Protein AF-A0A529PXK5-F1 (afdb_monomer)

Mean predicted aligned error: 10.47 Å

Structure (mmCIF, N/CA/C/O backbone):
data_AF-A0A529PXK5-F1
#
_entry.id   AF-A0A529PXK5-F1
#
loop_
_atom_site.group_PDB
_atom_site.id
_atom_site.type_symbol
_atom_site.label_atom_id
_atom_site.label_alt_id
_atom_site.label_comp_id
_atom_site.label_asym_id
_atom_site.label_entity_id
_atom_site.label_seq_id
_atom_site.pdbx_PDB_ins_code
_atom_site.Cartn_x
_atom_site.Cartn_y
_atom_site.Cartn_z
_atom_site.occupancy
_atom_site.B_iso_or_equiv
_atom_site.auth_seq_id
_atom_site.auth_comp_id
_atom_site.auth_asym_id
_atom_site.auth_atom_id
_atom_site.pdbx_PDB_model_num
ATOM 1 N N . GLU A 1 1 ? 24.854 3.370 -31.148 1.00 50.41 1 GLU A N 1
ATOM 2 C CA . GLU A 1 1 ? 25.527 3.835 -32.385 1.00 50.41 1 GLU A CA 1
ATOM 3 C C . GLU A 1 1 ? 25.278 2.941 -33.609 1.00 50.41 1 GLU A C 1
ATOM 5 O O . GLU A 1 1 ? 25.043 3.483 -34.682 1.00 50.41 1 GLU A O 1
ATOM 10 N N . LEU A 1 2 ? 25.173 1.611 -33.470 1.00 48.06 2 LEU A N 1
ATOM 11 C CA . LEU A 1 2 ? 24.938 0.673 -34.591 1.00 48.06 2 LEU A CA 1
ATOM 12 C C . LEU A 1 2 ? 23.582 0.817 -35.318 1.00 48.06 2 LEU A C 1
ATOM 14 O O . LEU A 1 2 ? 23.488 0.591 -36.520 1.00 48.06 2 LEU A O 1
ATOM 18 N N . GLY A 1 3 ? 22.525 1.278 -34.639 1.00 49.22 3 GLY A N 1
ATOM 19 C CA . GLY A 1 3 ? 21.209 1.455 -35.266 1.00 49.22 3 GLY A CA 1
ATOM 20 C C . GLY A 1 3 ? 21.164 2.541 -36.348 1.00 49.22 3 GLY A C 1
ATOM 21 O O . GLY A 1 3 ? 20.197 2.608 -37.097 1.00 49.22 3 GLY A O 1
ATOM 22 N N . ARG A 1 4 ? 22.163 3.428 -36.445 1.00 52.03 4 ARG A N 1
ATOM 23 C CA . ARG A 1 4 ? 22.193 4.511 -37.447 1.00 52.03 4 ARG A CA 1
ATOM 24 C C . ARG A 1 4 ? 22.540 4.003 -38.858 1.00 52.03 4 ARG A C 1
ATOM 26 O O . ARG A 1 4 ? 22.268 4.718 -39.813 1.00 52.03 4 ARG A O 1
ATOM 33 N N . VAL A 1 5 ? 23.072 2.780 -38.963 1.00 56.34 5 VAL A N 1
ATOM 34 C CA . VAL A 1 5 ? 23.546 2.153 -40.211 1.00 56.34 5 VAL A CA 1
ATOM 35 C C . VAL A 1 5 ? 22.431 1.403 -40.956 1.00 56.34 5 VAL A C 1
ATOM 37 O O . VAL A 1 5 ? 22.478 1.281 -42.173 1.00 56.34 5 VAL A O 1
ATOM 40 N N . LEU A 1 6 ? 21.380 0.968 -40.253 1.00 54.69 6 LEU A N 1
ATOM 41 C CA . LEU A 1 6 ? 20.206 0.330 -40.851 1.00 54.69 6 LEU A CA 1
ATOM 42 C C . LEU A 1 6 ? 19.068 1.354 -40.903 1.00 54.69 6 LEU A C 1
ATOM 44 O O . LEU A 1 6 ? 18.534 1.763 -39.869 1.00 54.69 6 LEU A O 1
ATOM 48 N N . SER A 1 7 ? 18.732 1.799 -42.107 1.00 53.97 7 SER A N 1
ATOM 49 C CA . SER A 1 7 ? 17.704 2.782 -42.470 1.00 53.97 7 SER A CA 1
ATOM 50 C C . SER A 1 7 ? 16.267 2.338 -42.137 1.00 53.97 7 SER A C 1
ATOM 52 O O . SER A 1 7 ? 15.378 2.354 -42.980 1.00 53.97 7 SER A O 1
ATOM 54 N N . PHE A 1 8 ? 15.997 1.967 -40.886 1.00 53.38 8 PHE A N 1
ATOM 55 C CA . PHE A 1 8 ? 14.647 1.687 -40.410 1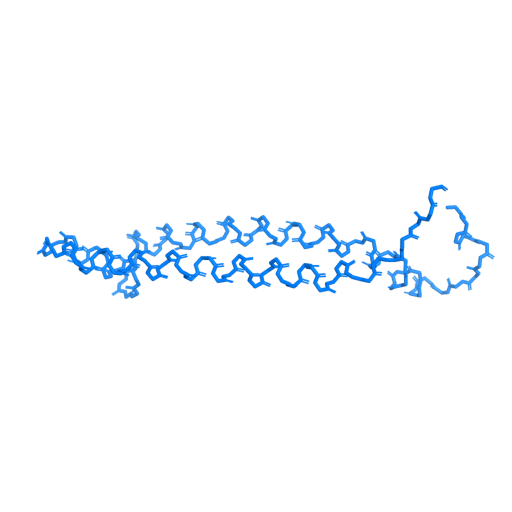.00 53.38 8 PHE A CA 1
ATOM 56 C C . PHE A 1 8 ? 13.922 2.980 -40.018 1.00 53.38 8 PHE A C 1
ATOM 58 O O . PHE A 1 8 ? 14.466 3.835 -39.310 1.00 53.38 8 PHE A O 1
ATOM 65 N N . SER A 1 9 ? 12.673 3.100 -40.483 1.00 58.56 9 SER A N 1
ATOM 66 C CA . SER A 1 9 ? 11.722 4.165 -40.142 1.00 58.56 9 SER A CA 1
ATOM 67 C C . SER A 1 9 ? 11.711 4.448 -38.633 1.00 58.56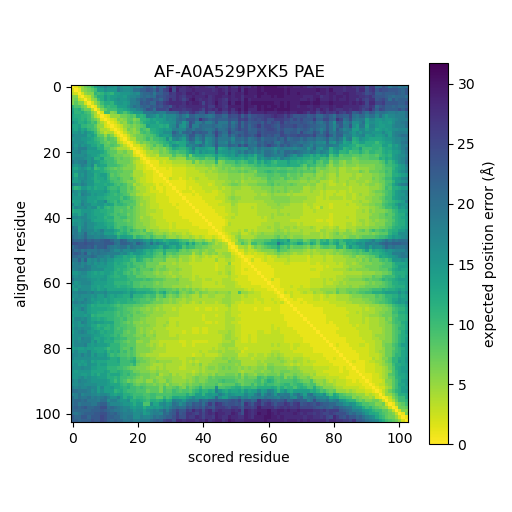 9 SER A C 1
ATOM 69 O O . SER A 1 9 ? 11.770 3.521 -37.821 1.00 58.56 9 SER A O 1
ATOM 71 N N . ARG A 1 10 ? 11.626 5.733 -38.246 1.00 57.59 10 ARG A N 1
ATOM 72 C CA . ARG A 1 10 ? 11.694 6.207 -36.843 1.00 57.59 10 ARG A CA 1
ATOM 73 C C . ARG A 1 10 ? 10.751 5.434 -35.911 1.00 57.59 10 ARG A C 1
ATOM 75 O O . ARG A 1 10 ? 11.117 5.154 -34.774 1.00 57.59 10 ARG A O 1
ATOM 82 N N . TRP A 1 11 ? 9.597 5.023 -36.433 1.00 58.38 11 TRP A N 1
ATOM 83 C CA . TRP A 1 11 ? 8.593 4.218 -35.739 1.00 58.38 11 TRP A CA 1
ATOM 84 C C . TRP A 1 11 ? 9.065 2.804 -35.388 1.00 58.38 11 TRP A C 1
ATOM 86 O O . TRP A 1 11 ? 8.877 2.376 -34.256 1.00 58.38 11 TRP A O 1
ATOM 96 N N . SER A 1 12 ? 9.754 2.115 -36.302 1.00 56.28 12 SER A N 1
ATOM 97 C CA . SER A 1 12 ? 10.265 0.757 -36.058 1.00 56.28 12 SER A CA 1
ATOM 98 C C . SER A 1 12 ? 11.403 0.752 -35.032 1.00 56.28 12 SER A C 1
ATOM 100 O O . SER A 1 12 ? 11.571 -0.195 -34.278 1.00 56.28 12 SER A O 1
ATOM 102 N N . LYS A 1 13 ? 12.179 1.837 -34.944 1.00 58.28 13 LYS A N 1
ATOM 103 C CA . LYS A 1 13 ? 13.241 1.993 -33.935 1.00 58.28 13 LYS A CA 1
ATOM 104 C C . LYS A 1 13 ? 12.687 2.211 -32.524 1.00 58.28 13 LYS A C 1
ATOM 106 O O . LYS A 1 13 ? 13.225 1.672 -31.558 1.00 58.28 13 LYS A O 1
ATOM 111 N N . LEU A 1 14 ? 11.616 3.000 -32.418 1.00 59.34 14 LEU A N 1
ATOM 112 C CA . LEU A 1 14 ? 10.916 3.285 -31.165 1.00 59.34 14 LEU A CA 1
ATOM 113 C C . LEU A 1 14 ? 10.271 2.023 -30.579 1.00 59.34 14 LEU A C 1
ATOM 115 O O . LEU A 1 14 ? 10.455 1.745 -29.397 1.00 59.34 14 LEU A O 1
ATOM 119 N N . THR A 1 15 ? 9.582 1.227 -31.396 1.00 59.47 15 THR A N 1
ATOM 120 C CA . THR A 1 15 ? 8.878 0.023 -30.930 1.00 59.47 15 THR A CA 1
ATOM 121 C C . THR A 1 15 ? 9.784 -1.198 -30.760 1.00 59.47 15 THR A C 1
ATOM 123 O O . THR A 1 15 ? 9.570 -1.975 -29.836 1.00 59.47 15 THR A O 1
ATOM 126 N N . THR A 1 16 ? 10.813 -1.371 -31.596 1.00 57.75 16 THR A N 1
ATOM 127 C CA . THR A 1 16 ? 11.659 -2.582 -31.578 1.00 57.75 16 THR A CA 1
ATOM 128 C C . THR A 1 16 ? 12.887 -2.469 -30.669 1.00 57.75 16 THR A C 1
ATOM 130 O O . THR A 1 16 ? 13.394 -3.491 -30.223 1.00 57.75 16 THR A O 1
ATOM 133 N N . ILE A 1 17 ? 13.381 -1.258 -30.372 1.00 59.72 17 ILE A N 1
ATOM 134 C CA . ILE A 1 17 ? 14.619 -1.069 -29.584 1.00 59.72 17 ILE A CA 1
ATOM 135 C C . ILE A 1 17 ? 14.352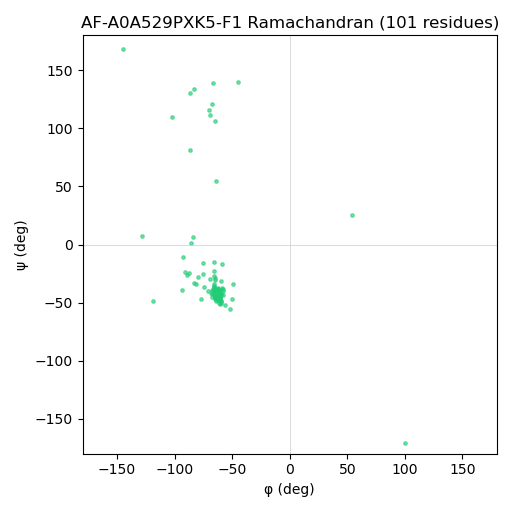 -0.300 -28.288 1.00 59.72 17 ILE A C 1
ATOM 137 O O . ILE A 1 17 ? 14.774 -0.730 -27.217 1.00 59.72 17 ILE A O 1
ATOM 141 N N . VAL A 1 18 ? 13.637 0.827 -28.363 1.00 60.31 18 VAL A N 1
ATOM 142 C CA . VAL A 1 18 ? 13.424 1.694 -27.192 1.00 60.31 18 VAL A CA 1
ATOM 143 C C . VAL A 1 18 ? 12.365 1.109 -26.256 1.00 60.31 18 VAL A C 1
ATOM 145 O O . VAL A 1 18 ? 12.629 0.999 -25.062 1.00 60.31 18 VAL A O 1
ATOM 148 N N . LEU A 1 19 ? 11.223 0.655 -26.784 1.00 59.97 19 LEU A N 1
ATOM 149 C CA . LEU A 1 19 ? 10.152 0.022 -26.003 1.00 59.97 19 LEU A CA 1
ATOM 150 C C . LEU A 1 19 ? 10.648 -1.129 -25.104 1.00 59.97 19 LEU A C 1
ATOM 152 O O . LEU A 1 19 ? 10.462 -1.025 -23.893 1.00 59.97 19 LEU A O 1
ATOM 156 N N . PRO A 1 20 ? 11.333 -2.176 -25.612 1.00 64.19 20 PRO A N 1
ATOM 157 C CA . PRO A 1 20 ? 11.772 -3.287 -24.762 1.00 64.19 20 PRO A CA 1
ATOM 158 C C . PRO A 1 20 ? 12.818 -2.874 -23.717 1.00 64.19 20 PRO A C 1
ATOM 160 O O . PRO A 1 20 ? 12.872 -3.464 -22.642 1.00 64.19 20 PRO A O 1
ATOM 163 N N . SER A 1 21 ? 13.617 -1.834 -23.985 1.00 62.88 21 SER A N 1
ATOM 164 C CA . SER A 1 21 ? 14.589 -1.305 -23.015 1.00 62.88 21 SER A CA 1
ATOM 165 C C . SER A 1 21 ? 13.971 -0.387 -21.950 1.00 62.88 21 SER A C 1
ATOM 167 O O . SER A 1 21 ? 14.486 -0.307 -20.838 1.00 62.88 21 SER A O 1
ATOM 169 N N . ALA A 1 22 ? 12.861 0.288 -22.269 1.00 68.94 22 ALA A N 1
ATOM 170 C CA . ALA A 1 22 ? 12.168 1.213 -21.372 1.00 68.94 22 ALA A CA 1
ATOM 171 C C . ALA A 1 22 ? 11.112 0.517 -20.501 1.00 68.94 22 ALA A C 1
ATOM 173 O O . ALA A 1 22 ? 10.829 0.975 -19.396 1.00 68.94 22 ALA A O 1
ATOM 174 N N . VAL A 1 23 ? 10.563 -0.606 -20.966 1.00 71.00 23 VAL A N 1
ATOM 175 C CA . VAL A 1 23 ? 9.576 -1.423 -20.247 1.00 71.00 23 VAL A CA 1
ATOM 176 C C . VAL A 1 23 ? 9.997 -1.762 -18.801 1.00 71.00 23 VAL A C 1
ATOM 178 O O . VAL A 1 23 ? 9.189 -1.523 -17.905 1.00 71.00 23 VAL A O 1
ATOM 181 N N . PRO A 1 24 ? 11.238 -2.209 -18.508 1.00 70.75 24 PRO A N 1
ATOM 182 C CA . PRO A 1 24 ? 11.672 -2.470 -17.130 1.00 70.75 24 PRO A CA 1
ATOM 183 C C . PRO A 1 24 ? 11.657 -1.215 -16.241 1.00 70.75 24 PRO A C 1
ATOM 185 O O . PRO A 1 24 ? 11.265 -1.266 -15.075 1.00 70.75 24 PRO A O 1
ATOM 188 N N . SER A 1 25 ? 12.049 -0.068 -16.804 1.00 75.00 25 SER A N 1
ATOM 189 C CA . SER A 1 25 ? 12.065 1.220 -16.099 1.00 75.00 25 SER A CA 1
ATOM 190 C C . SER A 1 25 ? 10.644 1.699 -15.777 1.00 75.00 25 SER A C 1
ATOM 192 O O . SER A 1 25 ? 10.359 2.105 -14.651 1.00 75.00 25 SER A O 1
ATOM 194 N N . ILE A 1 26 ? 9.718 1.555 -16.730 1.00 79.06 26 ILE A N 1
ATOM 195 C CA . ILE A 1 26 ? 8.299 1.886 -16.544 1.00 79.06 26 ILE A CA 1
ATOM 196 C C . ILE A 1 26 ? 7.666 0.993 -15.471 1.00 79.06 26 ILE A C 1
ATOM 198 O O . ILE A 1 26 ? 6.954 1.500 -14.611 1.00 79.06 26 ILE A O 1
ATOM 202 N N . PHE A 1 27 ? 7.951 -0.313 -15.475 1.00 78.31 27 PHE A N 1
ATOM 203 C CA . PHE A 1 27 ? 7.440 -1.234 -14.454 1.00 78.31 27 PHE A CA 1
ATOM 204 C C . PHE A 1 27 ? 7.993 -0.936 -13.061 1.00 78.31 27 PHE A C 1
ATOM 206 O O . PHE A 1 27 ? 7.252 -1.010 -12.084 1.00 78.31 27 PHE A O 1
ATOM 213 N N . THR A 1 28 ? 9.261 -0.528 -12.966 1.00 80.38 28 THR A N 1
ATOM 214 C CA . THR A 1 28 ? 9.844 -0.072 -11.698 1.00 80.38 28 THR A CA 1
ATOM 215 C C . THR A 1 28 ? 9.102 1.160 -11.180 1.00 80.38 28 THR A C 1
ATOM 217 O O . THR A 1 28 ? 8.684 1.183 -10.025 1.00 80.38 28 THR A O 1
ATOM 220 N N . GLY A 1 29 ? 8.863 2.151 -12.045 1.00 83.38 29 GLY A N 1
ATOM 221 C CA . GLY A 1 29 ? 8.072 3.333 -11.698 1.00 83.38 29 GLY A CA 1
ATOM 222 C C . GLY A 1 29 ? 6.630 2.994 -11.308 1.00 83.38 29 GLY A C 1
ATOM 223 O O . GLY A 1 29 ? 6.107 3.546 -10.345 1.00 83.38 29 GLY A O 1
ATOM 224 N N . LEU A 1 30 ? 6.005 2.040 -12.001 1.00 85.81 30 LEU A N 1
ATOM 225 C CA . LEU A 1 30 ? 4.657 1.562 -11.696 1.00 85.81 30 LEU A CA 1
ATOM 226 C C . LEU A 1 30 ? 4.597 0.843 -10.340 1.00 85.81 30 LEU A C 1
ATOM 228 O O . LEU A 1 30 ? 3.655 1.064 -9.586 1.00 85.81 30 LEU A O 1
ATOM 232 N N . ARG A 1 31 ? 5.605 0.029 -10.004 1.00 84.44 31 ARG A N 1
ATOM 233 C CA . ARG A 1 31 ? 5.726 -0.655 -8.706 1.00 84.44 31 ARG A CA 1
ATOM 234 C C . ARG A 1 31 ? 5.826 0.326 -7.555 1.00 84.44 31 ARG A C 1
ATOM 236 O O . ARG A 1 31 ? 5.062 0.218 -6.599 1.00 84.44 31 ARG A O 1
ATOM 243 N N . GLU A 1 32 ? 6.724 1.294 -7.667 1.00 86.06 32 GLU A N 1
ATOM 244 C CA . GLU A 1 32 ? 6.888 2.332 -6.649 1.00 86.06 32 GLU A CA 1
ATOM 245 C C . GLU A 1 32 ? 5.646 3.237 -6.565 1.00 86.06 32 GLU A C 1
ATOM 247 O O . GLU A 1 32 ? 5.202 3.599 -5.474 1.00 86.06 32 GLU A O 1
ATOM 252 N N . GLY A 1 33 ? 5.025 3.557 -7.704 1.00 90.88 33 GLY A N 1
ATOM 253 C CA . GLY A 1 33 ? 3.796 4.347 -7.762 1.00 90.88 33 GLY A CA 1
ATOM 254 C C . GLY A 1 33 ? 2.603 3.643 -7.115 1.00 90.88 33 GLY A C 1
ATOM 255 O O . GLY A 1 33 ? 1.894 4.250 -6.316 1.00 90.88 33 GLY A O 1
ATOM 256 N N . LEU A 1 34 ? 2.403 2.355 -7.404 1.00 90.62 34 LEU A N 1
ATOM 257 C CA . LEU A 1 34 ? 1.333 1.553 -6.807 1.00 90.62 34 LEU A CA 1
ATOM 258 C C . LEU A 1 34 ? 1.544 1.339 -5.308 1.00 90.62 34 LEU A C 1
ATOM 260 O O . LEU A 1 34 ? 0.577 1.420 -4.559 1.00 90.62 34 LEU A O 1
ATOM 264 N N . ALA A 1 35 ? 2.785 1.124 -4.860 1.00 88.06 35 ALA A N 1
ATOM 265 C CA . ALA A 1 35 ? 3.100 0.993 -3.438 1.00 88.06 35 ALA A CA 1
ATOM 266 C C . ALA A 1 35 ? 2.719 2.262 -2.654 1.00 88.06 35 ALA A C 1
ATOM 268 O O . ALA A 1 35 ? 1.997 2.194 -1.658 1.00 88.06 35 ALA A O 1
ATOM 269 N N . ASN A 1 36 ? 3.147 3.429 -3.145 1.00 92.00 36 ASN A N 1
ATOM 270 C CA . ASN A 1 36 ? 2.820 4.713 -2.523 1.00 92.00 36 ASN A CA 1
ATOM 271 C C . ASN A 1 36 ? 1.323 5.049 -2.637 1.00 92.00 36 ASN A C 1
ATOM 273 O O . ASN A 1 36 ? 0.713 5.547 -1.687 1.00 92.00 36 ASN A O 1
ATOM 277 N N . GLY A 1 37 ? 0.712 4.748 -3.785 1.00 93.31 37 GLY A N 1
ATOM 278 C CA . GLY A 1 37 ? -0.718 4.942 -4.018 1.00 93.31 37 GLY A CA 1
ATOM 279 C C . GLY A 1 37 ? -1.575 4.099 -3.077 1.00 93.31 37 GLY A C 1
ATOM 280 O O . GLY A 1 37 ? -2.530 4.611 -2.503 1.00 93.31 37 GLY A O 1
ATOM 281 N N . TRP A 1 38 ? -1.191 2.841 -2.850 1.00 91.25 38 TRP A N 1
ATOM 282 C CA . TRP A 1 38 ? -1.861 1.945 -1.911 1.00 91.25 38 TRP A CA 1
ATOM 283 C C . TRP A 1 38 ? -1.823 2.481 -0.477 1.00 91.25 38 TRP A C 1
ATOM 285 O O . TRP A 1 38 ? -2.860 2.570 0.176 1.00 91.25 38 TRP A O 1
ATOM 295 N N . GLN A 1 39 ? -0.651 2.911 -0.002 1.00 90.69 39 GLN A N 1
ATOM 296 C CA . GLN A 1 39 ? -0.519 3.515 1.328 1.00 90.69 39 GLN A CA 1
ATOM 297 C C . GLN A 1 39 ? -1.376 4.777 1.473 1.00 90.69 39 GLN A C 1
ATOM 299 O O . GLN A 1 39 ? -2.050 4.956 2.487 1.00 90.69 39 GLN A O 1
ATOM 304 N N . THR A 1 40 ? -1.383 5.627 0.444 1.00 92.94 40 THR A N 1
ATOM 305 C CA . THR A 1 40 ? -2.184 6.857 0.435 1.00 92.94 40 THR A CA 1
ATOM 306 C C . THR A 1 40 ? -3.680 6.546 0.459 1.00 92.94 40 THR A C 1
ATOM 308 O O . THR A 1 40 ? -4.413 7.153 1.234 1.00 92.94 40 THR A O 1
ATOM 311 N N . LEU A 1 41 ? -4.136 5.575 -0.337 1.00 91.56 41 LEU A N 1
ATOM 312 C CA . LEU A 1 41 ? -5.532 5.141 -0.374 1.00 91.56 41 LEU A CA 1
ATOM 313 C C . LEU A 1 41 ? -5.995 4.621 0.992 1.00 91.56 41 LEU A C 1
ATOM 315 O O . LEU A 1 41 ? -7.007 5.089 1.506 1.00 91.56 41 LEU A O 1
ATOM 319 N N . VAL A 1 42 ? -5.216 3.732 1.616 1.00 89.38 42 VAL A N 1
ATOM 320 C CA . VAL A 1 42 ? -5.527 3.199 2.952 1.00 89.38 42 VAL A CA 1
ATOM 321 C C . VAL A 1 42 ? -5.575 4.316 3.999 1.00 89.38 42 VAL A C 1
ATOM 323 O O . VAL A 1 42 ? -6.479 4.344 4.830 1.00 89.38 42 VAL A O 1
ATOM 326 N N . ALA A 1 43 ? -4.637 5.267 3.955 1.00 89.06 43 ALA A N 1
ATOM 327 C CA . ALA A 1 43 ? -4.636 6.405 4.873 1.00 89.06 43 ALA A CA 1
ATOM 328 C C . ALA A 1 43 ? -5.889 7.282 4.713 1.00 89.06 43 ALA A C 1
ATOM 330 O O . ALA A 1 43 ? -6.497 7.672 5.709 1.00 89.06 43 ALA A O 1
ATOM 331 N N . VAL A 1 44 ? -6.300 7.563 3.472 1.00 90.50 44 VAL A N 1
ATOM 332 C CA . VAL A 1 44 ? -7.522 8.331 3.179 1.00 90.50 44 VAL A CA 1
ATOM 333 C C . VAL A 1 44 ? -8.765 7.590 3.673 1.00 90.50 44 VAL A C 1
ATOM 335 O O . VAL A 1 44 ? -9.624 8.196 4.317 1.00 90.50 44 VAL A O 1
ATOM 338 N N . GLU A 1 45 ? -8.840 6.280 3.436 1.00 88.38 45 GLU A N 1
ATOM 339 C CA . GLU A 1 45 ? -9.979 5.458 3.852 1.00 88.38 45 GLU A CA 1
ATOM 340 C C . GLU A 1 45 ? -10.114 5.378 5.386 1.00 88.38 45 GLU A C 1
ATOM 342 O O . GLU A 1 45 ? -11.220 5.315 5.916 1.00 88.38 45 GLU A O 1
ATOM 347 N N . LEU A 1 46 ? -9.009 5.462 6.131 1.00 84.06 46 LEU A N 1
ATOM 348 C CA . LEU A 1 46 ? -9.034 5.489 7.598 1.00 84.06 46 LEU A CA 1
ATOM 349 C C . LEU A 1 46 ? -9.483 6.833 8.193 1.00 84.06 46 LEU A C 1
ATOM 351 O O . LEU A 1 46 ? -9.953 6.861 9.330 1.00 84.06 46 LEU A O 1
ATOM 355 N N . ILE A 1 47 ? -9.313 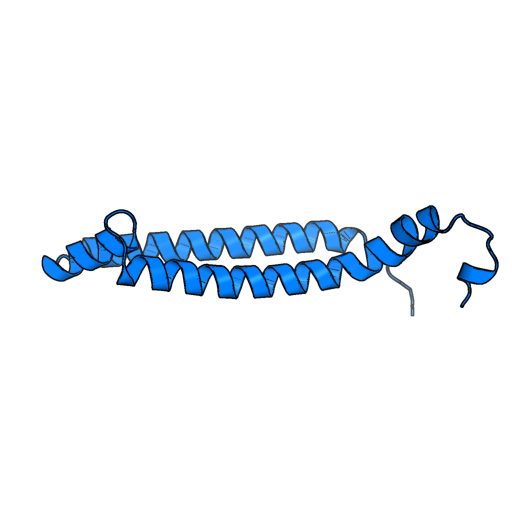7.943 7.469 1.00 83.81 47 ILE A N 1
ATOM 356 C CA . ILE A 1 47 ? -9.590 9.294 7.986 1.00 83.81 47 ILE A CA 1
ATOM 357 C C . ILE A 1 47 ? -11.009 9.756 7.647 1.00 83.81 47 ILE A C 1
ATOM 359 O O . ILE A 1 47 ? -11.645 10.416 8.466 1.00 83.81 47 ILE A O 1
ATOM 363 N N . ALA A 1 48 ? -11.496 9.451 6.442 1.00 76.94 48 ALA A N 1
ATOM 364 C CA . ALA A 1 48 ? -12.672 10.118 5.881 1.00 76.94 48 ALA A CA 1
ATOM 365 C C . ALA A 1 48 ? -13.761 9.168 5.365 1.00 76.94 48 ALA A C 1
ATOM 367 O O . ALA A 1 48 ? -14.709 9.632 4.730 1.00 76.94 48 ALA A O 1
ATOM 368 N N . SER A 1 49 ? -13.639 7.856 5.587 1.00 76.56 49 SER A N 1
ATOM 369 C CA . SER A 1 49 ? -14.571 6.918 4.965 1.00 76.56 49 SER A CA 1
ATOM 370 C C . SER A 1 49 ? -15.840 6.693 5.780 1.00 76.56 49 SER A C 1
ATOM 372 O O . SER A 1 49 ? -15.798 6.383 6.971 1.00 76.56 49 SER A O 1
ATOM 374 N N . PHE A 1 50 ? -16.979 6.814 5.099 1.00 74.75 50 PHE A N 1
ATOM 375 C CA . PHE A 1 50 ? -18.307 6.492 5.628 1.00 74.75 50 PHE A CA 1
ATOM 376 C C . PHE A 1 50 ? -18.731 5.045 5.323 1.00 74.75 50 PHE A C 1
ATOM 378 O O . PHE A 1 50 ? -19.706 4.567 5.892 1.00 74.75 50 PHE A O 1
ATOM 385 N N . GLU A 1 51 ? -17.984 4.345 4.463 1.00 79.25 51 GLU A N 1
ATOM 386 C CA . GLU A 1 51 ? -18.158 2.929 4.107 1.00 79.25 51 GLU A CA 1
ATOM 387 C C . GLU A 1 51 ? -16.779 2.276 3.856 1.00 79.25 51 GLU A C 1
ATOM 389 O O . GLU A 1 51 ? -15.772 2.970 3.762 1.00 79.25 51 GLU A O 1
ATOM 394 N N . GLY A 1 52 ? -16.684 0.947 3.760 1.00 86.56 52 GLY A N 1
ATOM 395 C CA . GLY A 1 52 ? -15.425 0.253 3.424 1.00 86.56 52 GLY A CA 1
ATOM 396 C C . GLY A 1 52 ? -14.651 -0.342 4.609 1.00 86.56 52 GLY A C 1
ATOM 397 O O . GLY A 1 52 ? -15.152 -0.434 5.734 1.00 86.56 52 GLY A O 1
ATOM 398 N N . LEU A 1 53 ? -13.423 -0.806 4.348 1.00 87.50 53 LEU A N 1
ATOM 399 C CA . LEU A 1 53 ? -12.622 -1.572 5.317 1.00 87.50 53 LEU A CA 1
ATOM 400 C C . LEU A 1 53 ? -12.049 -0.672 6.415 1.00 87.50 53 LEU A C 1
ATOM 402 O O . LEU A 1 53 ? -12.026 -1.068 7.581 1.00 87.50 53 LEU A O 1
ATOM 406 N N . GLY A 1 54 ? -11.650 0.555 6.063 1.00 87.06 54 GLY A N 1
ATOM 407 C CA . GLY A 1 54 ? -11.211 1.557 7.040 1.00 87.06 54 GLY A CA 1
ATOM 408 C C . GLY A 1 54 ? -12.330 1.949 8.012 1.00 87.06 54 GLY A C 1
ATOM 409 O O . GLY A 1 54 ? -12.103 2.047 9.220 1.00 87.06 54 GLY A O 1
ATOM 410 N N . TYR A 1 55 ? -13.562 2.057 7.504 1.00 88.81 55 TYR A N 1
ATOM 411 C CA . TYR A 1 55 ? -14.755 2.279 8.322 1.00 88.81 55 TYR A CA 1
ATOM 412 C C . TYR A 1 55 ? -15.018 1.109 9.282 1.00 88.81 55 TYR A C 1
ATOM 414 O O . TYR A 1 55 ? -15.201 1.332 10.477 1.00 88.81 55 TYR A O 1
ATOM 422 N N . LEU A 1 56 ? -14.971 -0.139 8.797 1.00 90.12 56 LEU A N 1
ATOM 423 C CA . LEU A 1 56 ? -15.155 -1.341 9.627 1.00 90.12 56 LEU A CA 1
ATOM 424 C C . LEU A 1 56 ? -14.137 -1.419 10.774 1.00 90.12 56 LEU A C 1
ATOM 426 O O . LEU A 1 56 ? -14.499 -1.791 11.892 1.00 90.12 56 LEU A O 1
ATOM 430 N N . MET A 1 57 ? -12.885 -1.017 10.534 1.00 90.62 57 MET 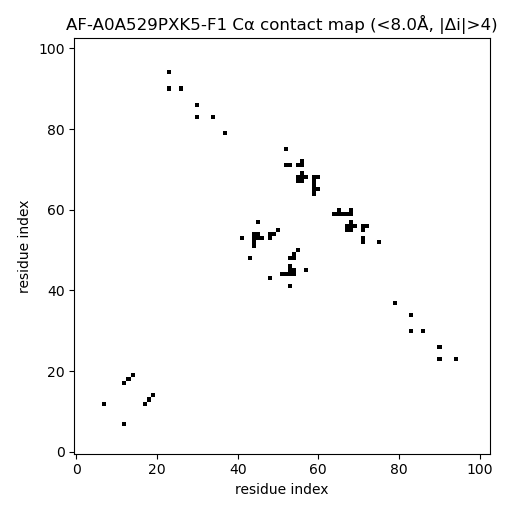A N 1
ATOM 431 C CA . MET A 1 57 ? -11.873 -0.907 11.591 1.00 90.62 57 MET A CA 1
ATOM 432 C C . MET A 1 57 ? -12.226 0.171 12.617 1.00 90.62 57 MET A C 1
ATOM 434 O O . MET A 1 57 ? -12.143 -0.079 13.819 1.00 90.62 57 MET A O 1
ATOM 438 N N . ALA A 1 58 ? -12.616 1.367 12.168 1.00 88.94 58 ALA A N 1
ATOM 439 C CA . ALA A 1 58 ? -12.982 2.465 13.061 1.00 88.94 58 ALA A CA 1
ATOM 440 C C . ALA A 1 58 ? -14.215 2.113 13.912 1.00 88.94 58 ALA A C 1
ATOM 442 O O . ALA A 1 58 ? -14.215 2.325 15.127 1.00 88.94 58 ALA A O 1
ATOM 443 N N . TYR A 1 59 ? -15.217 1.495 13.289 1.00 90.50 59 TYR A N 1
ATOM 444 C CA . TYR A 1 59 ? -16.432 1.011 13.933 1.00 90.50 59 TYR A CA 1
ATOM 445 C C . TYR A 1 59 ? -16.140 -0.103 14.947 1.00 90.50 59 TYR A C 1
ATOM 447 O O . TYR A 1 59 ? -16.538 -0.010 16.110 1.00 90.50 59 TYR A O 1
ATOM 455 N N . GLY A 1 60 ? -15.359 -1.114 14.551 1.00 90.19 60 GLY A N 1
ATOM 456 C CA . GLY A 1 60 ? -14.911 -2.179 15.448 1.00 90.19 60 GLY A CA 1
ATOM 457 C C . GLY A 1 60 ? -14.117 -1.642 16.638 1.00 90.19 60 GLY A C 1
ATOM 458 O O . GLY A 1 60 ? -14.313 -2.095 17.765 1.00 90.19 60 GLY A O 1
ATOM 459 N N . ARG A 1 61 ? -13.287 -0.610 16.424 1.00 90.69 61 ARG A N 1
ATOM 460 C CA . ARG A 1 61 ? -12.550 0.070 17.499 1.00 90.69 61 ARG A CA 1
ATOM 461 C C . ARG A 1 61 ? -13.487 0.778 18.476 1.00 90.69 61 ARG A C 1
ATOM 463 O O . ARG A 1 61 ? -13.254 0.705 19.677 1.00 90.69 61 ARG A O 1
ATOM 470 N N . GLN A 1 62 ? -14.536 1.436 17.984 1.00 92.00 62 GLN A N 1
ATOM 471 C CA . GLN A 1 62 ? -15.528 2.115 18.825 1.00 92.00 62 GLN A CA 1
ATOM 472 C C . GLN A 1 62 ? -16.335 1.133 19.686 1.00 92.00 62 GLN A C 1
ATOM 474 O O . GLN A 1 62 ? -16.669 1.446 20.826 1.00 92.00 62 GLN A O 1
ATOM 479 N N . LEU A 1 63 ? -16.607 -0.063 19.162 1.00 94.06 63 LEU A N 1
ATOM 480 C CA . LEU A 1 63 ? -17.294 -1.143 19.876 1.00 94.06 63 LEU A CA 1
ATOM 481 C C . LEU A 1 63 ? -16.361 -2.027 20.719 1.00 94.06 63 LEU A C 1
ATOM 483 O O . LEU A 1 63 ? -16.828 -2.995 21.315 1.00 94.06 63 LEU A O 1
ATOM 487 N N . PHE A 1 64 ? -15.054 -1.739 20.749 1.00 93.88 64 PHE A N 1
ATOM 488 C CA . PHE A 1 64 ? -14.021 -2.598 21.348 1.00 93.88 64 PHE A CA 1
ATOM 489 C C . PHE A 1 64 ? -14.025 -4.051 20.819 1.00 93.88 64 PHE A C 1
ATOM 491 O O . PHE A 1 64 ? -13.532 -4.970 21.473 1.00 93.88 64 PHE A O 1
ATOM 498 N N . GLN A 1 65 ? -14.533 -4.267 19.603 1.00 96.12 65 GLN A N 1
ATOM 499 C CA . GLN A 1 65 ? -14.549 -5.559 18.921 1.00 96.12 65 GLN A CA 1
ATOM 500 C C . GLN A 1 65 ? -13.240 -5.772 18.163 1.00 96.12 65 GLN A C 1
ATOM 502 O O . GLN A 1 65 ? -13.142 -5.560 16.952 1.00 96.12 65 GLN A O 1
ATOM 507 N N . LEU A 1 66 ? -12.214 -6.210 18.891 1.00 94.56 66 LEU A N 1
ATOM 508 C CA . LEU A 1 66 ? -10.892 -6.483 18.321 1.00 94.56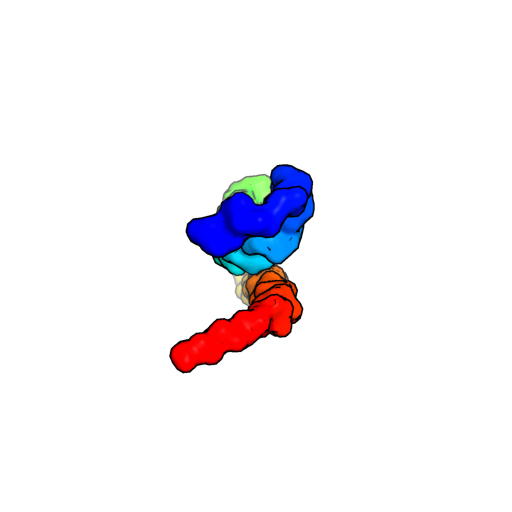 66 LEU A CA 1
ATOM 509 C C . LEU A 1 66 ? -10.936 -7.559 17.228 1.00 94.56 66 LEU A C 1
ATOM 511 O O . LEU A 1 66 ? -10.180 -7.468 16.269 1.00 94.56 66 LEU A O 1
ATOM 515 N N . GLU A 1 67 ? -11.852 -8.525 17.320 1.00 95.06 67 GLU A N 1
ATOM 516 C CA . GLU A 1 67 ? -12.056 -9.544 16.282 1.00 95.06 67 GLU A CA 1
ATOM 517 C C . GLU A 1 67 ? -12.398 -8.915 14.921 1.00 95.06 67 GLU A C 1
ATOM 519 O O . GLU A 1 67 ? -11.814 -9.277 13.895 1.00 95.06 67 GLU A O 1
ATOM 524 N N . LEU A 1 68 ? -13.277 -7.905 14.911 1.00 93.94 68 LEU A N 1
ATOM 525 C CA . LEU A 1 68 ? -13.655 -7.191 13.692 1.00 93.94 68 LEU A CA 1
ATOM 526 C C . LEU A 1 68 ? -12.479 -6.376 13.142 1.00 93.94 68 LEU A C 1
ATOM 528 O O . LEU A 1 68 ? -12.180 -6.450 11.952 1.00 93.94 68 LEU A O 1
ATOM 532 N N . VAL A 1 69 ? -11.767 -5.652 14.010 1.00 93.62 69 VAL A N 1
ATOM 533 C CA . VAL A 1 69 ? -10.602 -4.848 13.610 1.00 93.62 69 VAL A CA 1
ATOM 534 C C . VAL A 1 69 ? -9.511 -5.730 13.002 1.00 93.62 69 VAL A C 1
ATOM 536 O O . VAL A 1 69 ? -9.002 -5.426 11.924 1.00 93.62 69 VAL A O 1
ATOM 539 N N . LEU A 1 70 ? -9.181 -6.847 13.654 1.00 94.94 70 LEU A N 1
ATOM 540 C CA . LEU A 1 70 ? -8.149 -7.771 13.189 1.00 94.94 70 LEU A CA 1
ATOM 541 C C . LEU A 1 70 ? -8.533 -8.434 11.863 1.00 94.94 70 LEU A C 1
ATOM 543 O O . LEU A 1 70 ? -7.698 -8.502 10.962 1.00 94.94 70 LEU A O 1
ATOM 547 N N . SER A 1 71 ? -9.786 -8.872 11.707 1.00 94.69 71 SER A N 1
ATOM 548 C CA . SER A 1 71 ? -10.252 -9.446 10.437 1.00 94.69 71 SER A CA 1
ATOM 549 C C . SER A 1 71 ? -10.154 -8.437 9.286 1.00 94.69 71 SER A C 1
ATOM 551 O O . SER A 1 71 ? -9.591 -8.761 8.240 1.00 94.69 71 SER A O 1
ATOM 553 N N . ALA A 1 72 ? -10.578 -7.187 9.498 1.00 92.31 72 ALA A N 1
ATOM 554 C CA . ALA A 1 72 ? -10.433 -6.122 8.510 1.00 92.31 72 ALA A CA 1
ATOM 555 C C . ALA A 1 72 ? -8.954 -5.837 8.187 1.00 92.31 72 ALA A C 1
ATOM 557 O O . ALA A 1 72 ? -8.608 -5.640 7.023 1.00 92.31 72 ALA A O 1
ATOM 558 N N . MET A 1 73 ? -8.060 -5.865 9.186 1.00 92.25 73 MET A N 1
ATOM 559 C CA . MET A 1 73 ? -6.619 -5.639 8.982 1.00 92.25 73 MET A CA 1
ATOM 560 C C . MET A 1 73 ? -5.992 -6.730 8.122 1.00 92.25 73 MET A C 1
ATOM 562 O O . MET A 1 73 ? -5.203 -6.429 7.225 1.00 92.25 73 MET A O 1
ATOM 566 N N . ILE A 1 74 ? -6.375 -7.985 8.357 1.00 95.25 74 ILE A N 1
ATOM 567 C CA . ILE A 1 74 ? -5.930 -9.121 7.549 1.00 95.25 74 ILE A CA 1
ATOM 568 C C . ILE A 1 74 ? -6.405 -8.960 6.104 1.00 95.25 74 ILE A C 1
ATOM 570 O O . ILE A 1 74 ? -5.610 -9.142 5.185 1.00 95.25 74 ILE A O 1
ATOM 574 N N . VAL A 1 75 ? -7.667 -8.576 5.887 1.00 94.19 75 VAL A N 1
ATOM 575 C CA . VAL A 1 75 ? -8.216 -8.376 4.536 1.00 94.19 75 VAL A CA 1
ATOM 576 C C . VAL A 1 75 ? -7.464 -7.271 3.790 1.00 94.19 75 VAL A C 1
ATOM 578 O O . VAL A 1 75 ? -7.031 -7.496 2.663 1.00 94.19 75 VAL A O 1
ATOM 581 N N . VAL A 1 76 ? -7.235 -6.111 4.415 1.00 92.00 76 VAL A N 1
ATOM 582 C CA . VAL A 1 76 ? -6.455 -5.018 3.800 1.00 92.00 76 VAL A CA 1
ATOM 583 C C . VAL A 1 76 ? -5.029 -5.478 3.482 1.00 92.00 76 VAL A C 1
ATOM 585 O O . VAL A 1 76 ? -4.539 -5.252 2.376 1.00 92.00 76 VAL A O 1
ATOM 588 N N . GLY A 1 77 ? -4.370 -6.175 4.412 1.00 92.31 77 GLY A N 1
ATOM 589 C CA . GLY A 1 77 ? -3.032 -6.726 4.191 1.00 92.31 77 GLY A CA 1
ATOM 590 C C . GLY A 1 77 ? -2.982 -7.714 3.022 1.00 92.31 77 GLY A C 1
ATOM 591 O O . GLY A 1 77 ? -2.081 -7.635 2.189 1.00 92.31 77 GLY A O 1
ATOM 592 N N . LEU A 1 78 ? -3.976 -8.600 2.916 1.00 95.44 78 LEU A N 1
ATOM 593 C CA . LEU A 1 78 ? -4.100 -9.553 1.813 1.00 95.44 78 LEU A CA 1
ATOM 594 C C . LEU A 1 78 ? -4.314 -8.853 0.473 1.00 95.44 78 LEU A C 1
ATOM 596 O O . LEU A 1 78 ? -3.662 -9.221 -0.498 1.00 95.44 78 LEU A O 1
ATOM 600 N N . ILE A 1 79 ? -5.173 -7.834 0.410 1.00 93.31 79 ILE A N 1
ATOM 601 C CA . ILE A 1 79 ? -5.389 -7.065 -0.823 1.00 93.31 79 ILE A CA 1
ATOM 602 C C . ILE A 1 79 ? -4.081 -6.400 -1.259 1.00 93.31 79 ILE A C 1
ATOM 604 O O . ILE A 1 79 ? -3.693 -6.526 -2.421 1.00 93.31 79 ILE A O 1
ATOM 608 N N . GLY A 1 80 ? -3.360 -5.773 -0.325 1.00 91.56 80 GLY A N 1
ATOM 609 C CA . GLY A 1 80 ? -2.042 -5.206 -0.597 1.00 91.56 80 GLY A CA 1
ATOM 610 C C . GLY A 1 80 ? -1.081 -6.258 -1.157 1.00 91.56 80 GLY A C 1
ATOM 611 O O . GLY A 1 80 ? -0.519 -6.075 -2.236 1.00 91.56 80 GLY A O 1
ATOM 612 N N . LEU A 1 81 ? -0.944 -7.401 -0.479 1.00 91.50 81 LEU A N 1
ATOM 613 C CA . LEU A 1 81 ? -0.087 -8.504 -0.928 1.00 91.50 81 LEU A CA 1
ATOM 614 C C . LEU A 1 81 ? -0.472 -9.030 -2.314 1.00 91.50 81 LEU A C 1
ATOM 616 O O . LEU A 1 81 ? 0.413 -9.303 -3.121 1.00 91.50 81 LEU A O 1
ATOM 620 N N . VAL A 1 82 ? -1.767 -9.147 -2.613 1.00 94.38 82 VAL A N 1
ATOM 621 C CA . VAL A 1 82 ? -2.258 -9.575 -3.928 1.00 94.38 82 VAL A CA 1
ATOM 622 C C . VAL A 1 82 ? -1.879 -8.560 -5.002 1.00 94.38 82 VAL A C 1
ATOM 624 O O . VAL A 1 82 ? -1.360 -8.959 -6.041 1.00 94.38 82 VAL A O 1
ATOM 627 N N . ILE A 1 83 ? -2.069 -7.260 -4.757 1.00 90.50 83 ILE A N 1
ATOM 628 C CA . ILE A 1 83 ? -1.689 -6.200 -5.706 1.00 90.50 83 ILE A CA 1
ATOM 629 C C . ILE A 1 83 ? -0.184 -6.251 -5.986 1.00 90.50 83 ILE A C 1
ATOM 631 O O . ILE A 1 83 ? 0.232 -6.274 -7.145 1.00 90.50 83 ILE A O 1
ATOM 635 N N . HIS A 1 84 ? 0.633 -6.3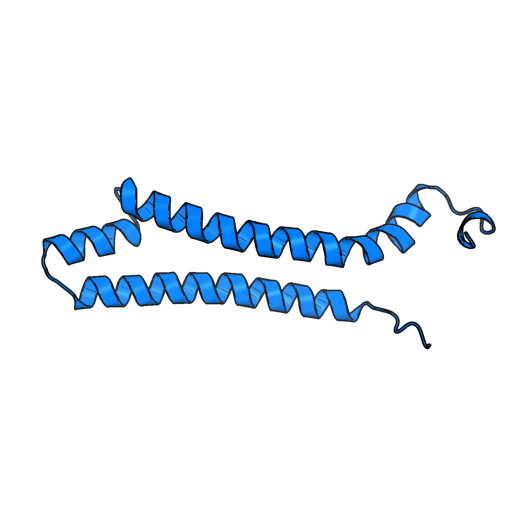27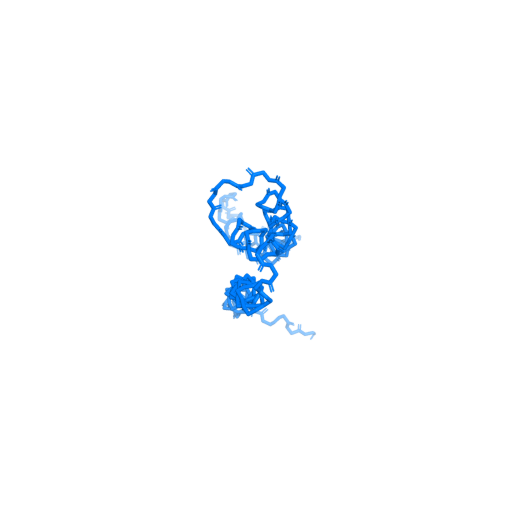 -4.934 1.00 88.56 84 HIS A N 1
ATOM 636 C CA . HIS A 1 84 ? 2.084 -6.430 -5.069 1.00 88.56 84 HIS A CA 1
ATOM 637 C C . HIS A 1 84 ? 2.501 -7.712 -5.808 1.00 88.56 84 HIS A C 1
ATOM 639 O O . HIS A 1 84 ? 3.312 -7.650 -6.730 1.00 88.56 84 HIS A O 1
ATOM 645 N N . GLY A 1 85 ? 1.913 -8.859 -5.458 1.00 87.75 85 GLY A N 1
ATOM 646 C CA . GLY A 1 85 ? 2.213 -1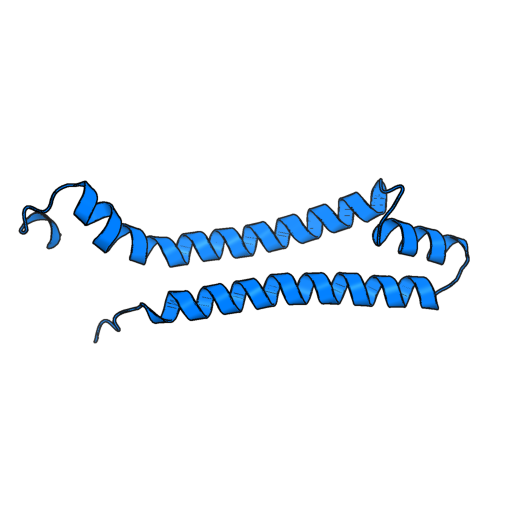0.151 -6.074 1.00 87.75 85 GLY A CA 1
ATOM 647 C C . GLY A 1 85 ? 1.828 -10.217 -7.552 1.00 87.75 85 GLY A C 1
ATOM 648 O O . GLY A 1 85 ? 2.622 -10.679 -8.371 1.00 87.75 85 GLY A O 1
ATOM 649 N N . LEU A 1 86 ? 0.650 -9.705 -7.920 1.00 88.44 86 LEU A N 1
ATOM 650 C CA . LEU A 1 86 ? 0.217 -9.602 -9.317 1.00 88.44 86 LEU A CA 1
ATOM 651 C C . LEU A 1 86 ? 1.177 -8.740 -10.135 1.00 88.44 86 LEU A C 1
ATOM 653 O O . LEU A 1 86 ? 1.502 -9.085 -11.272 1.00 88.44 86 LEU A O 1
ATOM 657 N N . LEU A 1 87 ? 1.673 -7.652 -9.548 1.00 85.38 87 LEU A N 1
ATOM 658 C CA . LEU A 1 87 ? 2.608 -6.769 -10.225 1.00 85.38 87 LEU A CA 1
ATOM 659 C C . LEU A 1 87 ? 3.974 -7.431 -10.448 1.00 85.38 87 LEU A C 1
ATOM 661 O O . LEU A 1 87 ? 4.528 -7.332 -11.540 1.00 85.38 87 LEU A O 1
ATOM 665 N N . THR A 1 88 ? 4.485 -8.165 -9.457 1.00 83.19 88 THR A N 1
ATOM 666 C CA . THR A 1 88 ? 5.729 -8.940 -9.594 1.00 83.19 88 THR A CA 1
ATOM 667 C C . THR A 1 88 ? 5.586 -10.083 -10.602 1.00 83.19 88 THR A C 1
ATOM 669 O O . THR A 1 88 ? 6.511 -10.360 -11.364 1.00 83.19 88 THR A O 1
ATOM 672 N N . LEU A 1 89 ? 4.426 -10.743 -10.663 1.00 84.06 89 LEU A N 1
ATOM 673 C CA . LEU A 1 89 ? 4.151 -11.758 -11.685 1.00 84.06 89 LEU A CA 1
ATOM 674 C C . LEU A 1 89 ? 4.134 -11.151 -13.092 1.00 84.06 89 LEU A C 1
ATOM 676 O O . LEU A 1 89 ? 4.723 -11.725 -14.011 1.00 84.06 89 LEU A O 1
ATOM 680 N N . ALA A 1 90 ? 3.505 -9.984 -13.252 1.00 82.44 90 ALA A N 1
ATOM 681 C CA . ALA A 1 90 ? 3.504 -9.249 -14.512 1.00 82.44 90 ALA A CA 1
ATOM 682 C C . ALA A 1 90 ? 4.926 -8.827 -14.921 1.00 82.44 90 ALA A C 1
ATOM 684 O O . ALA A 1 90 ? 5.303 -8.994 -16.082 1.00 82.44 90 ALA A O 1
ATOM 685 N N . GLU A 1 91 ? 5.740 -8.364 -13.967 1.00 79.44 91 GLU A N 1
ATOM 686 C CA . GLU A 1 91 ? 7.149 -8.032 -14.189 1.00 79.44 91 GLU A CA 1
ATOM 687 C C . GLU A 1 91 ? 7.948 -9.253 -14.665 1.00 79.44 91 GLU A C 1
ATOM 689 O O . GLU A 1 91 ? 8.591 -9.200 -15.713 1.00 79.44 91 GLU A O 1
ATOM 694 N N . ASN A 1 92 ? 7.856 -10.381 -13.956 1.00 77.50 92 ASN A N 1
ATOM 695 C CA . ASN A 1 92 ? 8.583 -11.608 -14.294 1.00 77.50 92 ASN A CA 1
ATOM 696 C C . ASN A 1 92 ? 8.188 -12.171 -15.667 1.00 77.50 92 ASN A C 1
ATOM 698 O O . ASN A 1 92 ? 9.036 -12.678 -16.406 1.00 77.50 92 ASN A O 1
ATOM 702 N N . HIS A 1 93 ? 6.906 -12.081 -16.033 1.00 75.62 93 HIS A N 1
ATOM 703 C CA . HIS A 1 93 ? 6.438 -12.517 -17.347 1.00 75.62 93 HIS A CA 1
ATOM 704 C C . HIS A 1 93 ? 7.023 -11.658 -18.475 1.00 75.62 93 HIS A C 1
ATOM 706 O O . HIS A 1 93 ? 7.352 -12.171 -19.544 1.00 75.62 93 HIS A O 1
ATOM 712 N N . LEU A 1 94 ? 7.195 -10.360 -18.230 1.00 69.31 94 LEU A N 1
ATOM 713 C CA . LEU A 1 94 ? 7.704 -9.419 -19.218 1.00 69.31 94 LEU A CA 1
ATOM 714 C C . LEU A 1 94 ? 9.239 -9.423 -19.293 1.00 69.31 94 LEU A C 1
ATOM 716 O O . LEU A 1 94 ? 9.804 -9.305 -20.379 1.00 69.31 94 LEU A O 1
ATOM 720 N N . GLN A 1 95 ? 9.925 -9.662 -18.172 1.00 65.81 95 GLN A N 1
ATOM 721 C CA . GLN A 1 95 ? 11.380 -9.835 -18.131 1.00 65.81 95 GLN A CA 1
ATOM 722 C C . GLN A 1 95 ? 11.862 -11.098 -18.864 1.00 65.81 95 GLN A C 1
ATOM 724 O O . GLN A 1 95 ? 12.999 -11.116 -19.330 1.00 65.81 95 GLN A O 1
ATOM 729 N N . ARG A 1 96 ? 11.017 -12.123 -19.059 1.00 60.34 96 ARG A N 1
ATOM 730 C CA . ARG A 1 96 ? 11.344 -13.294 -19.906 1.00 60.34 96 ARG A CA 1
ATOM 731 C C . ARG A 1 96 ? 11.661 -12.948 -21.364 1.00 60.34 96 ARG A C 1
ATOM 733 O O . ARG A 1 96 ? 12.244 -13.769 -22.059 1.00 60.34 96 ARG A O 1
ATOM 740 N N . TRP A 1 97 ? 11.305 -11.752 -21.826 1.00 59.38 97 TRP A N 1
ATOM 741 C CA . TRP A 1 97 ? 11.593 -11.294 -23.185 1.00 59.38 97 TRP A CA 1
ATOM 742 C C . TRP A 1 97 ? 12.999 -10.701 -23.346 1.00 59.38 97 TRP A C 1
ATOM 744 O O . TRP A 1 97 ? 13.311 -10.176 -24.412 1.00 59.38 97 TRP A O 1
ATOM 754 N N . ARG A 1 98 ? 13.857 -10.764 -22.316 1.00 55.25 98 ARG A N 1
ATOM 755 C CA . ARG A 1 98 ? 15.260 -10.339 -22.403 1.00 55.25 98 ARG A CA 1
ATOM 756 C C . ARG A 1 98 ? 16.044 -11.333 -23.276 1.00 55.25 98 ARG A C 1
ATOM 758 O O . ARG A 1 98 ? 16.209 -12.478 -22.862 1.00 55.25 98 ARG A O 1
ATOM 765 N N . PRO A 1 99 ? 16.584 -10.930 -24.439 1.00 51.62 99 PRO A N 1
ATOM 766 C CA . PRO A 1 99 ? 17.669 -11.671 -25.057 1.00 51.62 99 PRO A CA 1
ATOM 767 C C . PRO A 1 99 ? 18.875 -11.497 -24.140 1.00 51.62 99 PRO A C 1
ATOM 769 O O . PRO A 1 99 ? 19.278 -10.375 -23.823 1.00 51.62 99 PRO A O 1
ATOM 772 N N . GLU A 1 100 ? 19.403 -12.604 -23.653 1.00 50.03 100 GLU A N 1
ATOM 773 C CA . GLU A 1 100 ? 20.583 -12.635 -22.804 1.00 50.03 100 GLU A CA 1
ATOM 774 C C . GLU A 1 100 ? 21.754 -12.134 -23.648 1.00 50.03 100 GLU A C 1
ATOM 776 O O . GLU A 1 100 ? 22.174 -12.814 -24.579 1.00 50.03 100 GLU A O 1
ATOM 781 N N . THR A 1 101 ? 22.231 -10.910 -23.409 1.00 51.31 101 THR A N 1
ATOM 782 C CA . THR A 1 101 ? 23.441 -10.415 -24.069 1.00 51.31 101 THR A CA 1
ATOM 783 C C . THR A 1 101 ? 24.624 -11.200 -23.495 1.00 51.31 101 THR A C 1
ATOM 785 O O . THR A 1 101 ? 24.919 -11.027 -22.307 1.00 51.31 101 THR A O 1
ATOM 788 N N . PRO A 1 102 ? 25.290 -12.080 -24.271 1.00 47.31 102 PRO A N 1
ATOM 789 C CA . PRO A 1 102 ? 26.460 -12.803 -23.790 1.00 47.31 102 PRO A CA 1
ATOM 790 C C . PRO A 1 102 ? 27.590 -11.797 -23.549 1.00 47.31 102 PRO A C 1
ATOM 792 O O . PRO A 1 102 ? 27.739 -10.846 -24.320 1.00 47.31 102 PRO A O 1
ATOM 795 N N . ARG A 1 103 ? 28.319 -11.981 -22.445 1.00 48.16 103 ARG A N 1
ATOM 796 C CA . ARG A 1 103 ? 29.472 -11.152 -22.061 1.00 48.16 103 ARG A CA 1
ATOM 797 C C . ARG A 1 103 ? 30.627 -11.286 -23.042 1.00 48.16 103 ARG A C 1
ATOM 799 O O . ARG A 1 103 ? 30.834 -12.416 -23.533 1.00 48.16 103 ARG A O 1
#

Foldseek 3Di:
DVVVVDPDDPVCCCVVPVVLVCVLVVLVVVLVVVLVVLVVVLVCCLPDNPDDLNVQLVVCVVVVNVVSNVVSVVVSVVVVVVVNVVSVVVSVVSCVPDDPDDD

Radius of gyration: 21.99 Å; Cα contacts (8 Å, |Δi|>4): 44; chains: 1; bounding box: 48×23×64 Å

pLDDT: mean 78.13, std 15.57, range [47.31, 96.12]

Sequence (103 aa):
ELGRVLSFSRWSKLTTIVLPSAVPSIFTGLREGLANGWQTLVAVELIASFEGLGYLMAYGRQLFQLELVLSAMIVVGLIGLVIHGLLTLAENHLQRWRPETPR

Solvent-accessible surface area (backbone atoms only — not comparable to full-atom values): 5906 Å² total; per-residue (Å²): 122,75,70,78,78,55,92,65,58,73,67,58,49,44,61,71,54,47,42,72,65,43,48,63,58,52,51,51,52,49,52,56,49,49,55,53,47,50,55,50,50,54,54,49,34,58,74,72,39,91,61,65,62,38,26,47,28,55,51,19,57,74,70,67,36,59,69,52,26,51,53,39,50,52,50,53,51,48,51,50,51,48,55,54,49,54,51,51,51,53,48,56,64,58,56,68,71,60,79,80,77,80,131

Secondary structure (DSSP, 8-state):
-GGGSS---HHHHIIIIIHHHHHHHHHHHHHHHHHHHHHHHHHHHHHH-SSSHHHHHHHHHHTT-HHHHHHHHHHHHHHHHHHHHHHHHHHHHHHTT------

Nearest PDB structures (foldseek):
  3tui-assembly2_E  TM=5.773E-01  e=3.985E-01  Escherichia coli K-12